Protein AF-A0A3N5SGH3-F1 (afdb_monomer)

Radius of gyration: 13.08 Å; Cα contacts (8 Å, |Δi|>4): 146; chains: 1; bounding box: 31×31×34 Å

pLDDT: mean 94.04, std 8.04, range [50.88, 98.44]

Mean predicted aligned error: 3.44 Å

Structure (mmCIF, N/CA/C/O backbone):
data_AF-A0A3N5SGH3-F1
#
_entry.id   AF-A0A3N5SGH3-F1
#
loop_
_atom_site.group_PDB
_atom_site.id
_atom_site.type_symbol
_atom_site.label_atom_id
_atom_site.label_alt_id
_atom_site.label_comp_id
_atom_site.label_asym_id
_atom_site.label_entity_id
_atom_site.label_seq_id
_atom_site.pdbx_PDB_ins_code
_atom_site.Cartn_x
_atom_site.Cartn_y
_atom_site.Cartn_z
_atom_site.occupancy
_atom_site.B_iso_or_equiv
_atom_site.auth_seq_id
_atom_site.auth_comp_id
_atom_site.auth_asym_id
_atom_site.auth_atom_id
_atom_site.pdbx_PDB_model_num
ATOM 1 N N . GLU A 1 1 ? -19.623 0.587 7.807 1.00 73.88 1 GLU A N 1
ATOM 2 C CA . GLU A 1 1 ? -18.601 1.617 7.519 1.00 73.88 1 GLU A CA 1
ATOM 3 C C . GLU A 1 1 ? -17.240 1.001 7.829 1.00 73.88 1 GLU A C 1
ATOM 5 O O . GLU A 1 1 ? -17.198 0.117 8.677 1.00 73.88 1 GLU A O 1
ATOM 10 N N . ALA A 1 2 ? -16.172 1.350 7.111 1.00 87.19 2 ALA A N 1
ATOM 11 C CA . ALA A 1 2 ? -14.840 0.813 7.406 1.00 87.19 2 ALA A CA 1
ATOM 12 C C . ALA A 1 2 ? -14.226 1.546 8.612 1.00 87.19 2 ALA A C 1
ATOM 14 O O . ALA A 1 2 ? -14.262 2.780 8.678 1.00 87.19 2 ALA A O 1
ATOM 15 N N . GLU A 1 3 ? -13.691 0.776 9.556 1.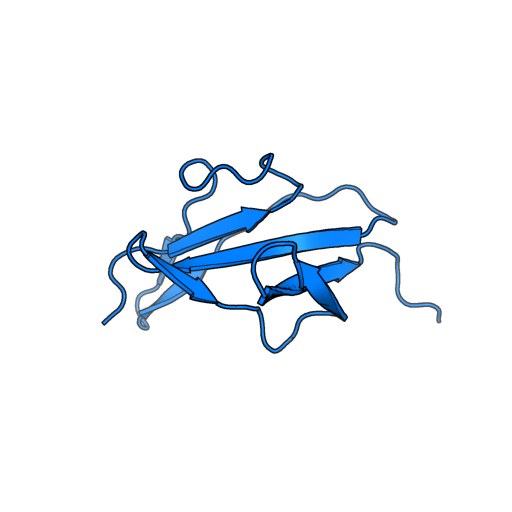00 92.50 3 GLU A N 1
ATOM 16 C CA . GLU A 1 3 ? -13.131 1.242 10.830 1.00 92.50 3 GLU A CA 1
ATOM 17 C C . GLU A 1 3 ? -11.605 1.328 10.763 1.00 92.50 3 GLU A C 1
ATOM 19 O O . GLU A 1 3 ? -11.020 2.283 11.273 1.00 92.50 3 GLU A O 1
ATOM 24 N N . SER A 1 4 ? -10.968 0.377 10.076 1.00 96.31 4 SER A N 1
ATOM 25 C CA . SER A 1 4 ? -9.524 0.347 9.847 1.00 96.31 4 SER A CA 1
ATOM 26 C C . SER A 1 4 ? -9.190 -0.104 8.429 1.00 96.31 4 SER A C 1
ATOM 28 O O . SER A 1 4 ? -9.939 -0.853 7.796 1.00 96.31 4 SER A O 1
ATOM 30 N N . ALA A 1 5 ? -8.047 0.363 7.933 1.00 97.94 5 ALA A N 1
ATOM 31 C CA . ALA A 1 5 ? -7.482 -0.068 6.667 1.00 97.94 5 ALA A CA 1
ATOM 32 C C . ALA A 1 5 ? -5.957 -0.121 6.770 1.00 97.94 5 ALA A C 1
ATOM 34 O O . ALA A 1 5 ? -5.342 0.745 7.396 1.00 97.94 5 ALA A O 1
ATOM 35 N N . PHE A 1 6 ? -5.367 -1.120 6.127 1.00 98.44 6 PHE A N 1
ATOM 36 C CA . PHE A 1 6 ? -3.928 -1.274 5.949 1.00 98.44 6 PHE A CA 1
ATOM 37 C C . PHE A 1 6 ? -3.636 -1.430 4.462 1.00 98.44 6 PHE A C 1
ATOM 39 O O . PHE A 1 6 ? -4.444 -2.008 3.730 1.00 98.44 6 PHE A O 1
ATOM 46 N N . VAL A 1 7 ? -2.482 -0.943 4.019 1.00 98.38 7 VAL A N 1
ATOM 47 C CA . VAL A 1 7 ? -1.941 -1.290 2.703 1.00 98.38 7 VAL A CA 1
ATOM 48 C C . VAL A 1 7 ? -0.844 -2.326 2.909 1.00 98.38 7 VAL A C 1
ATOM 50 O O . VAL A 1 7 ? 0.058 -2.127 3.712 1.00 98.38 7 VAL A O 1
ATOM 53 N N . VAL A 1 8 ? -0.951 -3.465 2.237 1.00 98.38 8 VAL A N 1
ATOM 54 C CA . VAL A 1 8 ? -0.102 -4.634 2.480 1.00 98.38 8 VAL A CA 1
ATOM 55 C C . VAL A 1 8 ? 0.513 -5.054 1.159 1.00 98.38 8 VAL A C 1
ATOM 57 O O . VAL A 1 8 ? -0.211 -5.196 0.174 1.00 98.38 8 VAL A O 1
ATOM 60 N N . GLY A 1 9 ? 1.829 -5.235 1.112 1.00 98.06 9 GLY A N 1
ATOM 61 C CA . GLY A 1 9 ? 2.503 -5.541 -0.143 1.00 98.06 9 GLY A CA 1
ATOM 62 C C . GLY A 1 9 ? 3.993 -5.801 -0.007 1.00 98.06 9 GLY A C 1
ATOM 63 O O . GLY A 1 9 ? 4.546 -5.926 1.085 1.00 98.06 9 GLY A O 1
ATOM 64 N N . ASP A 1 10 ? 4.673 -5.855 -1.145 1.00 98.19 10 ASP A N 1
ATOM 65 C CA . ASP A 1 10 ? 6.096 -6.206 -1.202 1.00 98.19 10 ASP A CA 1
ATOM 66 C C . ASP A 1 10 ? 6.984 -5.266 -0.362 1.00 98.19 10 ASP A C 1
ATOM 68 O O . ASP A 1 10 ? 7.986 -5.697 0.204 1.00 98.19 10 ASP A O 1
ATOM 72 N N . PHE A 1 11 ? 6.610 -3.989 -0.240 1.00 97.88 11 PHE A N 1
ATOM 73 C CA . PHE A 1 11 ? 7.352 -2.972 0.519 1.00 97.88 11 PHE A CA 1
ATOM 74 C C . PHE A 1 11 ? 7.335 -3.192 2.040 1.00 97.88 11 PHE A C 1
ATOM 76 O O . PHE A 1 11 ? 8.187 -2.647 2.738 1.00 97.88 11 PHE A O 1
ATOM 83 N N . ASN A 1 12 ? 6.398 -3.988 2.562 1.00 97.75 12 ASN A N 1
ATOM 84 C CA . ASN A 1 12 ? 6.310 -4.320 3.983 1.00 97.75 12 ASN A CA 1
ATOM 85 C C . ASN A 1 12 ? 6.332 -5.835 4.243 1.00 97.75 12 ASN A C 1
ATOM 87 O O . ASN A 1 12 ? 5.912 -6.289 5.305 1.00 97.75 12 ASN A O 1
ATOM 91 N N . ASN A 1 13 ? 6.837 -6.619 3.284 1.00 97.88 13 ASN A N 1
ATOM 92 C CA . ASN A 1 13 ? 6.877 -8.084 3.337 1.00 97.88 13 ASN A CA 1
ATOM 93 C C . ASN A 1 13 ? 5.504 -8.734 3.571 1.00 97.88 13 ASN A C 1
ATOM 95 O O . ASN A 1 13 ? 5.424 -9.788 4.200 1.00 97.88 13 ASN A O 1
ATOM 99 N N . TRP A 1 14 ? 4.437 -8.117 3.060 1.00 97.38 14 TRP A N 1
ATOM 100 C CA . TRP A 1 14 ? 3.062 -8.579 3.238 1.00 97.38 14 TRP A CA 1
ATOM 101 C C . TRP A 1 14 ? 2.598 -8.656 4.701 1.00 97.38 14 TRP A C 1
ATOM 103 O O . TRP A 1 14 ? 1.711 -9.437 5.038 1.00 97.38 14 TRP A O 1
ATOM 113 N N . ASP A 1 15 ? 3.170 -7.830 5.577 1.00 97.81 15 ASP A N 1
ATOM 114 C CA . ASP A 1 15 ? 2.724 -7.725 6.961 1.00 97.81 15 ASP A CA 1
ATOM 115 C C . ASP A 1 15 ? 1.426 -6.901 7.053 1.00 97.81 15 ASP A C 1
ATOM 117 O O . ASP A 1 15 ? 1.361 -5.732 6.661 1.00 97.81 15 ASP A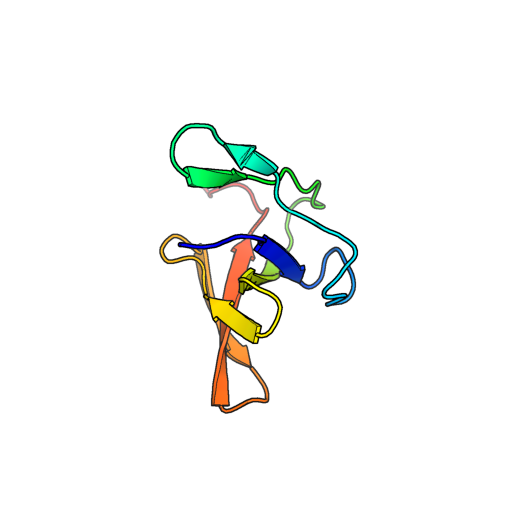 O 1
ATOM 121 N N . GLU A 1 16 ? 0.381 -7.518 7.601 1.00 97.75 16 GLU A N 1
ATOM 122 C CA . GLU A 1 16 ? -0.973 -6.966 7.716 1.00 97.75 16 GLU A CA 1
ATOM 123 C C . GLU A 1 16 ? -1.108 -5.826 8.743 1.00 97.75 16 GLU A C 1
ATOM 125 O O . GLU A 1 16 ? -2.177 -5.232 8.868 1.00 97.75 16 GLU A O 1
ATOM 130 N N . THR A 1 17 ? -0.043 -5.515 9.487 1.00 96.44 17 THR A N 1
ATOM 131 C CA . THR A 1 17 ? -0.088 -4.632 10.664 1.00 96.44 17 THR A CA 1
ATOM 132 C C . THR A 1 17 ? 0.850 -3.428 10.593 1.00 96.44 17 THR A C 1
ATOM 134 O O . THR A 1 17 ? 0.684 -2.472 11.352 1.00 96.44 17 THR A O 1
ATOM 137 N N . THR A 1 18 ? 1.828 -3.429 9.684 1.00 96.88 18 THR A N 1
ATOM 138 C CA . THR A 1 18 ? 2.941 -2.457 9.706 1.00 96.88 18 THR A CA 1
ATOM 139 C C . THR A 1 18 ? 2.716 -1.200 8.873 1.00 96.88 18 THR A C 1
ATOM 141 O O . THR A 1 18 ? 3.495 -0.253 8.976 1.00 96.88 18 THR A O 1
ATOM 144 N N . THR A 1 19 ? 1.659 -1.143 8.058 1.00 97.81 19 THR A N 1
ATOM 145 C CA . THR A 1 19 ? 1.367 0.029 7.212 1.00 97.81 19 THR A CA 1
ATOM 146 C C . THR A 1 19 ? -0.112 0.436 7.308 1.00 97.81 19 THR A C 1
ATOM 148 O O . THR A 1 19 ? -0.885 0.249 6.360 1.00 97.81 19 THR A O 1
ATOM 151 N N . PRO A 1 20 ? -0.545 0.958 8.475 1.00 98.00 20 PRO A N 1
ATOM 152 C CA . PRO A 1 20 ? -1.904 1.456 8.668 1.00 98.00 20 PRO A CA 1
ATOM 153 C C . PRO A 1 20 ? -2.180 2.683 7.793 1.00 98.00 20 PRO A C 1
ATOM 155 O O . PRO A 1 20 ? -1.290 3.487 7.518 1.00 98.00 20 PRO A O 1
ATOM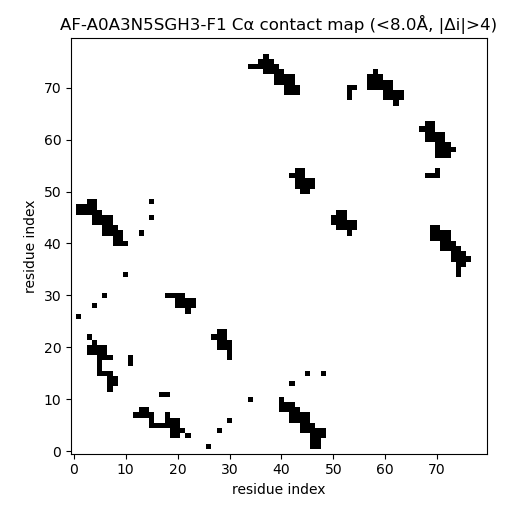 158 N N . MET A 1 21 ? -3.435 2.844 7.380 1.00 98.19 21 MET A N 1
ATOM 159 C CA . MET A 1 21 ? -3.904 4.008 6.633 1.00 98.19 21 MET A CA 1
ATOM 160 C C . MET A 1 21 ? -4.674 4.965 7.548 1.00 98.19 21 MET A C 1
ATOM 162 O O . MET A 1 21 ? -5.538 4.554 8.325 1.00 98.19 21 MET A O 1
ATOM 166 N N . ASP A 1 22 ? -4.428 6.261 7.390 1.00 97.56 22 ASP A N 1
ATOM 167 C CA . ASP A 1 22 ? -5.135 7.314 8.105 1.00 97.56 22 ASP A CA 1
ATOM 168 C C . ASP A 1 22 ? -6.556 7.482 7.567 1.00 97.56 22 ASP A C 1
ATOM 170 O O . ASP A 1 22 ? -6.777 7.703 6.370 1.00 97.56 22 ASP A O 1
ATOM 174 N N . ARG A 1 23 ? -7.536 7.441 8.473 1.00 95.88 23 ARG A N 1
ATOM 175 C CA . ARG A 1 23 ? -8.935 7.725 8.152 1.00 95.88 23 ARG A CA 1
ATOM 176 C C . ARG A 1 23 ? -9.172 9.233 8.078 1.00 95.88 23 ARG A C 1
ATOM 178 O O . ARG A 1 23 ? -9.051 9.958 9.064 1.00 95.88 23 ARG A O 1
ATOM 185 N N . LEU A 1 24 ? -9.562 9.712 6.905 1.00 95.50 24 LEU A N 1
ATOM 186 C CA . LEU A 1 24 ? -9.879 11.110 6.637 1.00 95.50 24 LEU A CA 1
ATOM 187 C C . LEU A 1 24 ? -11.308 11.461 7.086 1.00 95.50 24 LEU A C 1
ATOM 189 O O . LEU A 1 24 ? -12.182 10.604 7.211 1.00 95.50 24 LEU A O 1
ATOM 193 N N . LYS A 1 25 ? -11.585 12.762 7.257 1.00 93.38 25 LYS A N 1
ATOM 194 C CA . LYS A 1 25 ? -12.900 13.280 7.703 1.00 93.38 25 LYS A CA 1
ATOM 195 C C . LYS A 1 25 ? -14.075 12.884 6.800 1.00 93.38 25 LYS A C 1
ATOM 197 O O . LYS A 1 25 ? -15.209 12.860 7.258 1.00 93.38 25 LYS A O 1
ATOM 202 N N . ASN A 1 26 ? -13.810 12.607 5.525 1.00 91.81 26 ASN A N 1
ATOM 203 C CA . ASN A 1 26 ? -14.806 12.181 4.538 1.00 91.81 26 ASN A CA 1
ATOM 204 C C . ASN A 1 26 ? -14.989 10.651 4.480 1.00 91.81 26 ASN A C 1
ATOM 206 O O . ASN A 1 26 ? -15.634 10.160 3.559 1.00 91.81 26 ASN A O 1
ATOM 210 N N . GLY A 1 27 ? -14.387 9.903 5.411 1.00 90.00 27 GLY A N 1
ATOM 211 C CA . GLY A 1 27 ? -14.472 8.445 5.480 1.00 90.00 27 GLY A CA 1
ATOM 212 C C . GLY A 1 27 ? -13.521 7.693 4.543 1.00 90.00 27 GLY A C 1
ATOM 213 O O . GLY A 1 27 ? -13.519 6.466 4.564 1.00 90.00 27 GLY A O 1
ATOM 214 N N . LYS A 1 28 ? -12.703 8.392 3.741 1.00 93.06 28 LYS A N 1
ATOM 215 C CA . LYS A 1 28 ? -11.650 7.767 2.923 1.00 93.06 28 LYS A CA 1
ATOM 216 C C . LYS A 1 28 ? -10.427 7.417 3.769 1.00 93.06 28 LYS A C 1
ATOM 218 O O . LYS A 1 28 ? -10.212 8.017 4.818 1.00 93.06 28 LYS A O 1
ATOM 223 N N . PHE A 1 29 ? -9.600 6.508 3.268 1.00 96.31 29 PHE A N 1
ATOM 224 C CA . PHE A 1 29 ? -8.324 6.139 3.877 1.00 96.31 29 PHE A CA 1
ATOM 225 C C . PHE A 1 29 ? -7.160 6.621 3.012 1.00 96.31 29 PHE A C 1
ATOM 227 O O . PHE A 1 29 ? -7.283 6.680 1.7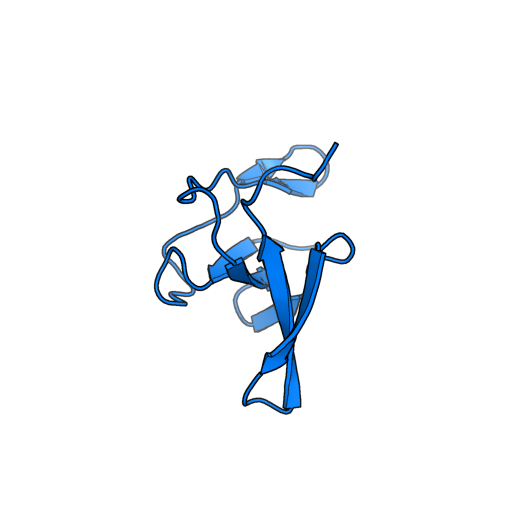87 1.00 96.31 29 PHE A O 1
ATOM 234 N N . LYS A 1 30 ? -6.041 6.981 3.641 1.00 96.44 30 LYS A N 1
ATOM 235 C CA . LYS A 1 30 ? -4.817 7.399 2.952 1.00 96.44 30 LYS A CA 1
ATOM 236 C C . LYS A 1 30 ? -3.581 6.852 3.661 1.00 96.44 30 LYS A C 1
ATOM 238 O O . LYS A 1 30 ? -3.490 6.93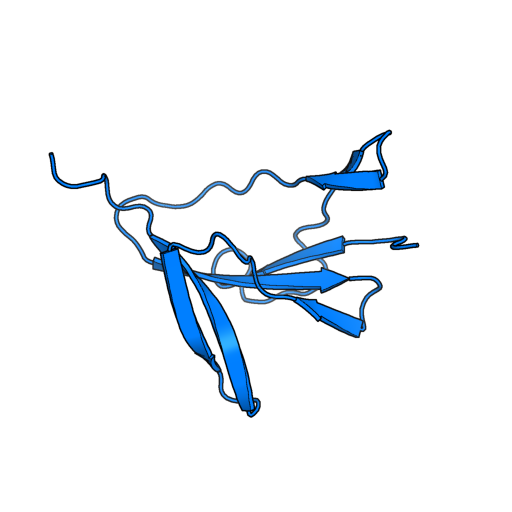1 4.876 1.00 96.44 30 LYS A O 1
ATOM 243 N N . ALA A 1 31 ? -2.610 6.382 2.891 1.00 96.81 31 ALA A N 1
ATOM 244 C CA . ALA A 1 31 ? -1.241 6.163 3.345 1.00 96.81 31 ALA A CA 1
ATOM 245 C C . ALA A 1 31 ? -0.274 6.764 2.320 1.00 96.81 31 ALA A C 1
ATOM 247 O O . ALA A 1 31 ? -0.634 6.951 1.156 1.00 96.81 31 ALA A O 1
ATOM 248 N N . THR A 1 32 ? 0.941 7.069 2.763 1.00 96.75 32 THR A N 1
ATOM 249 C CA . THR A 1 32 ? 2.066 7.400 1.886 1.00 96.75 32 THR A CA 1
ATOM 250 C C . THR A 1 32 ? 3.130 6.340 2.117 1.00 96.75 32 THR A C 1
ATOM 252 O O . THR A 1 32 ? 3.550 6.145 3.255 1.00 96.75 32 THR A O 1
ATOM 255 N N . VAL A 1 33 ? 3.543 5.657 1.052 1.00 96.62 33 VAL A N 1
ATOM 256 C CA . VAL A 1 33 ? 4.580 4.622 1.087 1.00 96.62 33 VAL A CA 1
ATOM 257 C C . VAL A 1 33 ? 5.708 5.062 0.165 1.00 96.62 33 VAL A C 1
ATOM 259 O O . VAL A 1 33 ? 5.458 5.424 -0.984 1.00 96.62 33 VAL A O 1
ATOM 262 N N . GLU A 1 34 ? 6.936 5.061 0.673 1.00 96.12 34 GLU A N 1
ATOM 263 C CA . GLU A 1 34 ? 8.131 5.318 -0.131 1.00 96.12 34 GLU A CA 1
ATOM 264 C C . GLU A 1 34 ? 8.550 4.025 -0.837 1.00 96.12 34 GLU A C 1
ATOM 266 O O . GLU A 1 34 ? 8.668 2.975 -0.205 1.00 96.12 34 GLU A O 1
ATOM 271 N N . LEU A 1 35 ? 8.744 4.098 -2.155 1.00 96.88 35 LEU A N 1
ATOM 272 C CA . LEU A 1 35 ? 9.101 2.962 -3.002 1.00 96.88 35 LEU A CA 1
ATOM 273 C C . LEU A 1 35 ? 10.358 3.288 -3.805 1.00 96.88 35 LEU A C 1
ATOM 275 O O . LEU A 1 35 ? 10.557 4.429 -4.226 1.00 96.88 35 LEU A O 1
ATOM 279 N N . GLU A 1 36 ? 11.177 2.271 -4.064 1.00 96.44 36 GLU A N 1
ATOM 280 C CA . GLU A 1 36 ? 12.323 2.419 -4.957 1.00 96.44 36 GLU A CA 1
ATOM 281 C C . GLU A 1 36 ? 11.840 2.592 -6.406 1.00 96.44 36 GLU A C 1
ATOM 283 O O . GLU A 1 36 ? 10.849 1.965 -6.804 1.00 96.44 36 GLU A O 1
ATOM 288 N N . PRO A 1 37 ? 12.523 3.415 -7.218 1.00 95.62 37 PRO A N 1
ATOM 289 C CA . PRO A 1 37 ? 12.148 3.648 -8.608 1.00 95.62 37 PRO A CA 1
ATOM 290 C C . PRO A 1 37 ? 12.447 2.439 -9.506 1.00 95.62 37 PRO A C 1
ATOM 292 O O . PRO A 1 37 ? 13.281 1.590 -9.188 1.00 95.62 37 PRO A O 1
ATOM 295 N N . ASN A 1 38 ? 11.828 2.421 -10.691 1.00 94.88 38 ASN A N 1
ATOM 296 C CA . ASN A 1 38 ? 12.039 1.417 -11.744 1.00 94.88 38 ASN A CA 1
ATOM 297 C C . ASN A 1 38 ? 11.761 -0.029 -11.306 1.00 94.88 38 ASN A C 1
ATOM 299 O O . ASN A 1 38 ? 12.480 -0.958 -11.689 1.00 94.88 38 ASN A O 1
ATOM 303 N N . ARG A 1 39 ? 10.723 -0.227 -10.494 1.00 95.81 39 ARG A N 1
ATOM 304 C CA . ARG A 1 39 ? 10.355 -1.533 -9.958 1.00 95.81 39 ARG A CA 1
ATOM 305 C C . ARG A 1 39 ? 8.841 -1.689 -9.859 1.00 95.81 39 ARG A C 1
ATOM 307 O O . ARG A 1 39 ? 8.110 -0.733 -9.633 1.00 95.81 39 ARG A O 1
ATOM 314 N N . ASP A 1 40 ? 8.391 -2.929 -9.993 1.00 97.31 40 ASP A N 1
ATOM 315 C CA . ASP A 1 40 ? 7.022 -3.308 -9.674 1.00 97.31 40 ASP A CA 1
ATOM 316 C C . ASP A 1 40 ? 6.886 -3.725 -8.211 1.00 97.31 40 ASP A C 1
ATOM 318 O O . ASP A 1 40 ? 7.715 -4.479 -7.687 1.00 97.31 40 ASP A O 1
ATOM 322 N N . TYR A 1 41 ? 5.796 -3.286 -7.592 1.00 98.06 41 TYR A N 1
ATOM 323 C CA . TYR A 1 41 ? 5.383 -3.701 -6.259 1.00 98.06 41 TYR A CA 1
ATOM 324 C C . TYR A 1 41 ? 3.964 -4.240 -6.311 1.00 98.06 41 TYR A C 1
ATOM 326 O O . TYR A 1 41 ? 3.049 -3.562 -6.780 1.00 98.06 41 TYR A O 1
ATOM 334 N N . GLN A 1 42 ? 3.777 -5.453 -5.804 1.00 98.31 42 GLN A N 1
ATOM 335 C CA . GLN A 1 42 ? 2.457 -6.019 -5.587 1.00 98.31 42 GLN A CA 1
ATOM 336 C C . GLN 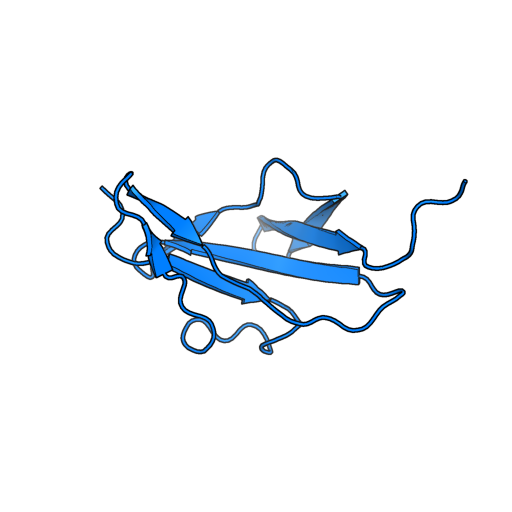A 1 42 ? 1.905 -5.569 -4.237 1.00 98.31 42 GLN A C 1
ATOM 338 O O . GLN A 1 42 ? 2.638 -5.520 -3.247 1.00 98.31 42 GLN A O 1
ATOM 343 N N . PHE A 1 43 ? 0.611 -5.259 -4.188 1.00 98.25 43 PHE A N 1
ATOM 344 C CA . PHE A 1 43 ? -0.061 -4.855 -2.958 1.00 98.25 43 PHE A CA 1
ATOM 345 C C . PHE A 1 43 ? -1.574 -5.104 -2.999 1.00 98.25 43 PHE A C 1
ATOM 347 O O . PHE A 1 43 ? -2.168 -5.350 -4.054 1.00 98.25 43 PHE A O 1
ATOM 354 N N . ARG A 1 44 ? -2.205 -5.031 -1.824 1.00 98.00 44 ARG A N 1
ATOM 355 C CA . ARG A 1 44 ? -3.659 -5.025 -1.616 1.00 98.00 44 ARG A CA 1
ATOM 356 C C . ARG A 1 44 ? -4.017 -4.169 -0.397 1.00 98.00 44 ARG A C 1
ATOM 358 O O . ARG A 1 44 ? -3.162 -3.877 0.439 1.00 98.00 44 ARG A O 1
ATOM 365 N N . TYR A 1 45 ? -5.290 -3.809 -0.268 1.00 97.88 45 TYR A N 1
ATOM 366 C CA . TYR A 1 45 ? -5.829 -3.179 0.937 1.00 97.88 45 TYR A CA 1
ATOM 367 C C . TYR A 1 45 ? -6.512 -4.211 1.828 1.00 97.88 45 TYR A C 1
ATOM 369 O O . TYR A 1 45 ? -7.344 -4.982 1.346 1.00 97.88 45 TYR A O 1
ATOM 377 N N . LEU A 1 46 ? -6.207 -4.184 3.123 1.00 97.88 46 LEU A N 1
ATOM 378 C CA . LEU A 1 46 ? -6.870 -4.993 4.139 1.00 97.88 46 LEU A CA 1
ATOM 379 C C . LEU A 1 46 ? -7.782 -4.108 4.988 1.00 97.88 46 LEU A C 1
ATOM 381 O O . LEU A 1 46 ? -7.320 -3.294 5.786 1.00 97.88 46 LEU A O 1
ATOM 385 N N . ILE A 1 47 ? -9.088 -4.273 4.812 1.00 97.44 47 ILE A N 1
ATOM 386 C CA . ILE A 1 47 ? -10.130 -3.507 5.493 1.00 97.44 47 ILE A CA 1
ATOM 387 C C . ILE A 1 47 ? -10.659 -4.312 6.677 1.00 97.44 47 ILE A C 1
ATOM 389 O O . ILE A 1 47 ? -10.965 -5.501 6.547 1.00 97.44 47 ILE A O 1
ATOM 393 N N . ASN A 1 48 ? -10.766 -3.664 7.840 1.00 96.06 48 ASN A N 1
ATOM 394 C CA . ASN A 1 48 ? -11.267 -4.254 9.086 1.00 96.06 48 ASN A CA 1
ATOM 395 C C . ASN A 1 48 ? -10.607 -5.606 9.450 1.00 96.06 48 ASN A C 1
ATOM 397 O O . ASN A 1 48 ? -11.228 -6.452 10.092 1.00 96.06 48 ASN A O 1
ATOM 401 N N . GLY A 1 49 ? -9.365 -5.829 9.004 1.00 95.81 49 GLY A N 1
ATOM 402 C CA . GLY A 1 49 ? -8.588 -7.043 9.270 1.00 95.81 49 GLY A CA 1
ATOM 403 C C . GLY A 1 49 ? -9.072 -8.320 8.572 1.00 95.81 49 GLY A C 1
ATOM 404 O O . GLY A 1 49 ? -8.589 -9.394 8.908 1.00 95.81 49 GLY A O 1
ATOM 405 N N . ASN A 1 50 ? -10.034 -8.257 7.643 1.00 95.38 50 ASN A N 1
ATOM 406 C CA . ASN A 1 50 ? -10.554 -9.470 6.990 1.00 95.38 50 ASN A CA 1
ATOM 407 C C . ASN A 1 50 ? -11.012 -9.309 5.536 1.00 95.38 50 ASN A C 1
ATOM 409 O O . ASN A 1 50 ? -11.262 -10.309 4.863 1.00 95.38 50 ASN A O 1
ATOM 413 N N . GLN A 1 51 ? -11.137 -8.082 5.039 1.00 95.81 51 GLN A N 1
ATOM 414 C CA . GLN A 1 51 ? -11.611 -7.811 3.688 1.00 95.81 51 GLN A CA 1
ATOM 415 C C . GLN A 1 51 ? -10.464 -7.335 2.817 1.00 95.81 51 GLN A C 1
ATOM 417 O O . GLN A 1 51 ? -9.912 -6.259 3.032 1.00 95.81 51 GLN A O 1
ATOM 422 N N . TRP A 1 52 ? -10.125 -8.137 1.815 1.00 95.88 52 TRP A N 1
ATOM 423 C CA . TRP A 1 52 ? -9.061 -7.818 0.881 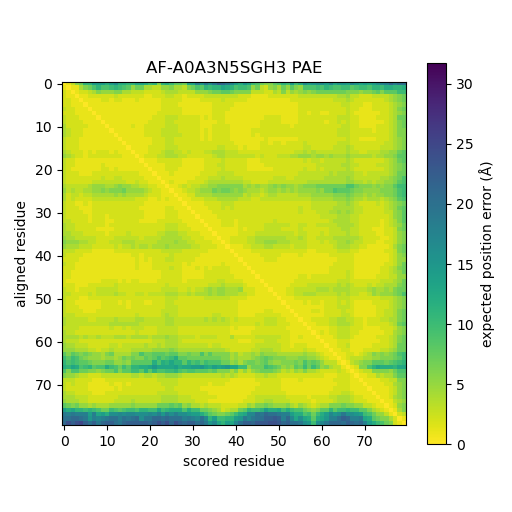1.00 95.88 52 TRP A CA 1
ATOM 424 C C . TRP A 1 52 ? -9.603 -7.157 -0.381 1.00 95.88 52 TRP A C 1
ATOM 426 O O . TRP A 1 52 ? -10.431 -7.735 -1.087 1.00 95.88 52 TRP A O 1
ATOM 436 N N . HIS A 1 53 ? -9.077 -5.982 -0.703 1.00 96.62 53 HIS A N 1
ATOM 437 C CA . HIS A 1 53 ? -9.454 -5.210 -1.880 1.00 96.62 53 HIS A CA 1
ATOM 438 C C . HIS A 1 53 ? -8.239 -4.910 -2.749 1.00 96.62 53 HIS A C 1
ATOM 440 O O . HIS A 1 53 ? -7.133 -4.714 -2.247 1.00 96.62 53 HIS A O 1
ATOM 446 N N . ASN A 1 54 ? -8.468 -4.869 -4.057 1.00 97.56 54 ASN A N 1
ATOM 447 C CA . ASN A 1 54 ? -7.495 -4.352 -5.004 1.00 97.56 54 ASN A CA 1
ATOM 448 C C . ASN A 1 54 ? -7.754 -2.869 -5.261 1.00 97.56 54 ASN A C 1
ATOM 450 O O . ASN A 1 54 ? -8.868 -2.381 -5.054 1.00 97.56 54 ASN A O 1
ATOM 454 N N . ASP A 1 55 ? -6.716 -2.177 -5.707 1.00 96.50 55 ASP A N 1
ATOM 455 C CA . ASP A 1 55 ? -6.829 -0.825 -6.218 1.00 96.50 55 ASP A CA 1
ATOM 456 C C . ASP A 1 55 ? -7.362 -0.885 -7.652 1.00 96.50 55 ASP A C 1
ATOM 458 O O . ASP A 1 55 ? -6.734 -1.476 -8.525 1.00 96.50 55 ASP A O 1
ATOM 462 N N . TRP A 1 56 ? -8.544 -0.308 -7.872 1.00 95.19 56 TRP A N 1
ATOM 463 C CA . TRP A 1 56 ? -9.184 -0.177 -9.184 1.00 95.19 56 TRP A CA 1
ATOM 464 C C . TRP A 1 56 ? -8.354 0.622 -10.205 1.00 95.19 56 TRP A C 1
ATOM 466 O O . TRP A 1 56 ? -8.522 0.400 -11.405 1.00 95.19 56 TRP A O 1
ATOM 476 N N . ASP A 1 57 ? -7.446 1.479 -9.730 1.00 95.31 57 ASP A N 1
ATOM 477 C CA . ASP A 1 57 ? -6.570 2.342 -10.524 1.00 95.31 57 ASP A CA 1
ATOM 478 C C . ASP A 1 57 ? -5.126 1.792 -10.582 1.00 95.31 57 ASP A C 1
ATOM 480 O O . ASP A 1 57 ? -4.203 2.511 -10.956 1.00 95.31 57 ASP A O 1
ATOM 484 N N . ALA A 1 58 ? -4.905 0.524 -10.204 1.00 96.75 58 ALA A N 1
ATOM 485 C CA . ALA A 1 58 ? -3.594 -0.117 -10.298 1.00 96.75 58 ALA A CA 1
ATOM 486 C C . ALA A 1 58 ? -3.084 -0.185 -11.747 1.00 96.75 58 ALA A C 1
ATOM 488 O O . ALA A 1 58 ? -3.857 -0.444 -12.672 1.00 96.75 58 ALA A O 1
ATOM 489 N N . ASP A 1 59 ? -1.764 -0.090 -11.931 1.00 96.38 59 ASP A N 1
ATOM 490 C CA . ASP A 1 59 ? -1.135 -0.169 -13.258 1.00 96.38 59 ASP A CA 1
ATOM 491 C C . ASP A 1 59 ? -1.414 -1.510 -13.945 1.00 96.38 59 ASP A C 1
ATOM 493 O O . ASP A 1 59 ? -1.514 -1.592 -15.171 1.00 96.38 59 ASP A O 1
ATOM 497 N N . ARG A 1 60 ? -1.536 -2.585 -13.154 1.00 96.62 60 ARG A N 1
ATOM 498 C CA . ARG A 1 60 ? -2.037 -3.893 -13.600 1.00 96.62 60 ARG A CA 1
ATOM 499 C C . ARG A 1 60 ? -2.430 -4.790 -12.427 1.00 96.62 60 ARG A C 1
ATOM 501 O O . ARG A 1 60 ? -2.192 -4.472 -11.263 1.00 96.62 60 ARG A O 1
ATOM 508 N N . TYR A 1 61 ? -2.943 -5.969 -12.767 1.00 97.38 61 TYR A N 1
ATOM 509 C CA . TYR A 1 61 ? -3.264 -7.044 -11.832 1.00 97.38 61 TYR A CA 1
ATOM 510 C C . TYR A 1 61 ? -2.449 -8.297 -12.147 1.00 97.38 61 TYR A C 1
ATOM 512 O O . TYR A 1 61 ? -2.195 -8.603 -13.315 1.00 97.38 61 TYR A O 1
ATOM 520 N N . VAL A 1 62 ? -2.039 -9.025 -11.109 1.00 96.94 62 VAL A N 1
ATOM 521 C CA . VAL A 1 62 ? -1.312 -10.295 -11.246 1.00 96.94 62 VAL A CA 1
ATOM 522 C C . VAL A 1 62 ? -1.927 -11.368 -10.362 1.00 96.94 62 VAL A C 1
ATOM 524 O O . VAL A 1 62 ? -2.224 -11.111 -9.198 1.00 96.94 62 VAL A O 1
ATOM 527 N N . ALA A 1 63 ? -2.080 -12.576 -10.905 1.00 96.12 63 ALA A N 1
ATOM 528 C CA . ALA A 1 63 ? -2.648 -13.700 -10.172 1.00 96.12 63 ALA A CA 1
ATOM 529 C C . ALA A 1 63 ? -1.829 -14.012 -8.915 1.00 96.12 63 ALA A C 1
ATOM 531 O O . ALA A 1 63 ? -0.602 -14.135 -8.962 1.00 96.12 63 ALA A O 1
ATOM 532 N N . ASN A 1 64 ? -2.526 -14.169 -7.796 1.00 89.50 64 ASN A N 1
ATOM 533 C CA . ASN A 1 64 ? -1.956 -14.571 -6.523 1.00 89.50 64 ASN A CA 1
ATOM 534 C C . ASN A 1 64 ? -2.210 -16.068 -6.248 1.00 89.50 64 ASN A C 1
ATOM 536 O O . ASN A 1 64 ? -3.081 -16.687 -6.869 1.00 89.50 64 ASN A O 1
ATOM 540 N N . PRO A 1 65 ? -1.481 -16.682 -5.297 1.00 88.75 65 PRO A N 1
ATOM 541 C CA . PRO A 1 65 ? -1.636 -18.105 -4.982 1.00 88.75 65 PRO A CA 1
ATOM 542 C C . PRO A 1 65 ? -3.006 -18.507 -4.402 1.00 88.75 65 PRO A C 1
ATOM 544 O O . PRO A 1 65 ? -3.270 -19.697 -4.242 1.00 88.75 65 PRO A O 1
ATOM 547 N N . PHE A 1 66 ? -3.876 -17.548 -4.071 1.00 83.56 66 PHE A N 1
ATOM 548 C CA . PHE A 1 66 ? -5.113 -17.753 -3.310 1.00 83.56 66 PHE A CA 1
ATOM 549 C C . PHE A 1 66 ? -6.385 -17.583 -4.153 1.00 83.56 66 PHE A C 1
ATOM 551 O O . PHE A 1 66 ? -7.429 -17.202 -3.631 1.00 83.56 66 PHE A O 1
ATOM 558 N N . SER A 1 67 ? -6.331 -17.918 -5.447 1.00 78.44 67 SER A N 1
ATOM 559 C CA . SER A 1 67 ? -7.475 -17.804 -6.373 1.00 78.44 67 SER A CA 1
ATOM 560 C C . SER A 1 67 ? -8.035 -16.375 -6.481 1.00 78.44 67 SER A C 1
ATOM 562 O O . SER A 1 67 ? -9.248 -16.169 -6.489 1.00 78.44 67 SER A O 1
ATOM 564 N N . GLY A 1 68 ? -7.146 -15.386 -6.571 1.00 90.12 68 GLY A N 1
ATOM 565 C CA . GLY A 1 68 ? -7.473 -13.993 -6.871 1.00 90.12 68 GLY A CA 1
ATOM 566 C C . GLY A 1 68 ? -6.274 -13.269 -7.474 1.00 90.12 68 GLY A C 1
ATOM 567 O O . GLY A 1 68 ? -5.289 -13.909 -7.829 1.00 90.12 68 GLY A O 1
ATOM 568 N N . ASP A 1 69 ? -6.337 -11.941 -7.533 1.00 96.75 69 ASP A N 1
ATOM 569 C CA . ASP A 1 69 ? -5.248 -11.108 -8.048 1.00 96.75 69 ASP A CA 1
ATOM 570 C C . ASP A 1 69 ? -4.725 -10.137 -6.983 1.00 96.75 69 ASP A C 1
ATOM 572 O O . ASP A 1 69 ? -5.462 -9.732 -6.079 1.00 96.75 69 ASP A O 1
ATOM 576 N N . ASN A 1 70 ? -3.468 -9.731 -7.127 1.00 97.81 70 ASN A N 1
ATOM 577 C CA . ASN A 1 70 ? -2.860 -8.595 -6.444 1.00 97.81 70 ASN A CA 1
ATOM 578 C C . ASN A 1 70 ? -2.853 -7.373 -7.367 1.00 97.81 70 ASN A C 1
ATOM 580 O O . ASN A 1 70 ? -2.726 -7.512 -8.586 1.00 97.81 70 ASN A O 1
ATOM 584 N N . SER A 1 71 ? -2.938 -6.183 -6.775 1.00 98.38 71 SER A N 1
ATOM 585 C CA . SER A 1 71 ? -2.703 -4.919 -7.485 1.00 98.38 71 SER A CA 1
ATOM 586 C C . SER A 1 71 ? -1.207 -4.745 -7.704 1.00 98.38 71 SER A C 1
ATOM 588 O O . SER A 1 71 ? -0.418 -5.192 -6.870 1.00 98.38 71 SER A O 1
ATOM 590 N N . VAL A 1 72 ? -0.809 -4.090 -8.790 1.00 98.12 72 VAL A N 1
ATOM 591 C CA . VAL A 1 72 ? 0.588 -3.731 -9.044 1.00 98.12 72 VAL A CA 1
ATOM 592 C C . VAL A 1 72 ? 0.712 -2.238 -9.279 1.00 98.12 72 VAL A C 1
ATOM 594 O O . VAL A 1 72 ? -0.068 -1.674 -10.041 1.00 98.12 72 VAL A O 1
ATOM 597 N N . VAL A 1 73 ? 1.727 -1.636 -8.663 1.00 96.94 73 VAL A N 1
ATOM 598 C CA . VAL A 1 73 ? 2.226 -0.304 -9.015 1.00 96.94 73 VAL A CA 1
ATOM 599 C C . VAL A 1 73 ? 3.630 -0.427 -9.603 1.00 96.94 73 VAL A C 1
ATOM 601 O O . VAL A 1 73 ? 4.476 -1.146 -9.063 1.00 96.94 73 VAL A O 1
ATOM 604 N N . 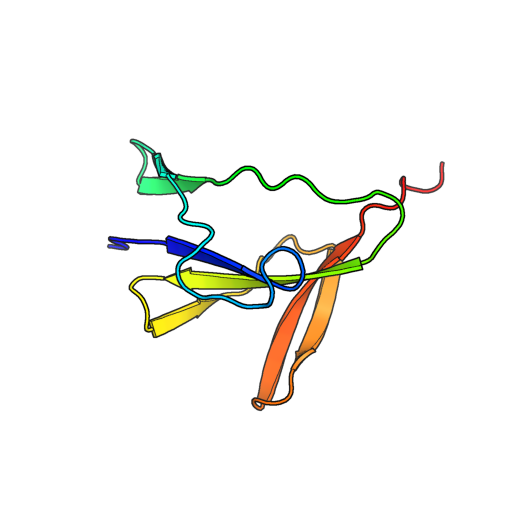ASN A 1 74 ? 3.864 0.246 -10.721 1.00 96.19 74 ASN A N 1
ATOM 605 C CA . ASN A 1 74 ? 5.129 0.355 -11.419 1.00 96.19 74 ASN A CA 1
ATOM 606 C C . ASN A 1 74 ? 5.731 1.736 -11.135 1.00 96.19 74 ASN A C 1
ATOM 608 O O . ASN A 1 74 ? 5.123 2.768 -11.390 1.00 96.19 74 ASN A O 1
ATOM 612 N N . THR A 1 75 ? 6.946 1.763 -10.594 1.00 95.81 75 THR A N 1
ATOM 613 C CA . THR A 1 75 ? 7.647 3.013 -10.264 1.00 95.81 75 THR A CA 1
ATOM 614 C C . THR A 1 75 ? 8.623 3.455 -11.356 1.00 95.81 75 THR A C 1
ATOM 616 O O . THR A 1 75 ? 9.495 4.295 -11.110 1.00 95.81 75 THR A O 1
ATOM 619 N N . ALA A 1 76 ? 8.556 2.858 -12.548 1.00 91.44 76 ALA A N 1
ATOM 620 C CA . ALA A 1 76 ? 9.311 3.338 -13.692 1.00 91.44 76 ALA A CA 1
ATOM 621 C C . ALA A 1 76 ? 8.635 4.608 -14.237 1.00 91.44 76 ALA A C 1
ATOM 623 O O . ALA A 1 76 ? 7.411 4.720 -14.207 1.00 91.44 76 ALA A O 1
ATOM 624 N N . PRO A 1 77 ? 9.411 5.588 -14.715 1.00 84.38 77 PRO A N 1
ATOM 625 C CA . PRO A 1 77 ? 8.835 6.755 -15.358 1.00 84.38 77 PRO A CA 1
ATOM 626 C C . PRO A 1 77 ? 8.059 6.329 -16.607 1.00 84.38 77 PRO A C 1
ATOM 628 O O . PRO A 1 77 ? 8.538 5.492 -17.381 1.00 84.38 77 PRO A O 1
ATOM 631 N N . ASP A 1 78 ? 6.897 6.944 -16.824 1.00 76.94 78 ASP A N 1
ATOM 632 C CA . ASP A 1 78 ? 6.175 6.816 -18.086 1.00 76.94 78 ASP A CA 1
ATOM 633 C C . ASP A 1 78 ? 7.127 7.168 -19.235 1.00 76.94 78 ASP A C 1
ATOM 635 O O . ASP A 1 78 ? 7.814 8.197 -19.209 1.00 76.94 78 ASP A O 1
ATOM 639 N N . SER A 1 79 ? 7.218 6.282 -20.230 1.00 50.88 79 SER A N 1
ATOM 640 C CA . SER A 1 79 ? 7.983 6.592 -21.439 1.00 50.88 79 SER A CA 1
ATOM 641 C C . SER A 1 79 ? 7.344 7.809 -22.128 1.00 50.88 79 SER A C 1
ATOM 643 O O . SER A 1 79 ? 6.119 7.825 -22.255 1.00 50.88 79 SER A O 1
ATOM 645 N N . PRO A 1 80 ? 8.135 8.820 -22.536 1.00 56.47 80 PRO A N 1
ATOM 646 C CA . PRO A 1 80 ? 7.619 10.030 -23.176 1.00 56.47 80 PRO A CA 1
ATOM 647 C C . PRO A 1 80 ? 6.967 9.766 -24.538 1.00 56.47 80 PRO A C 1
ATOM 649 O O . PRO A 1 80 ? 7.355 8.783 -25.214 1.00 56.47 80 PRO A O 1
#

Solvent-accessible surface area (backbone atoms only — not comparable to full-atom values): 4991 Å² total; per-residue (Å²): 133,86,86,44,40,23,54,28,21,62,93,60,75,57,38,81,75,82,38,66,32,50,77,43,98,88,76,47,71,47,73,88,82,92,74,70,70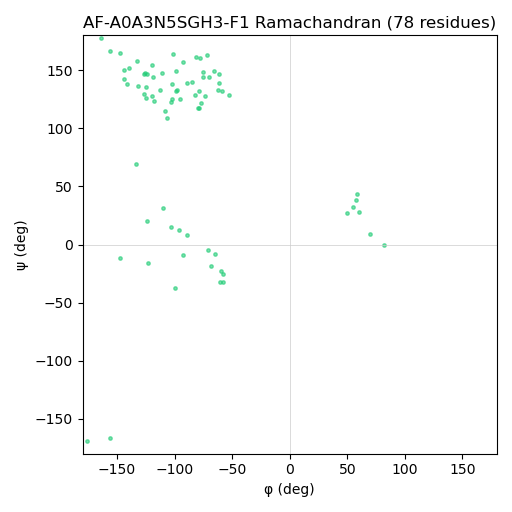,68,38,80,41,49,31,37,36,36,35,69,84,76,44,80,39,63,58,90,83,38,78,44,75,44,82,43,99,79,86,48,64,33,17,26,47,66,44,48,79,80,80,131

Nearest PDB structures (foldseek):
  2qlv-assembly1_B  TM=7.612E-01  e=2.196E-03  Saccharomyces cerevisiae
  8sdb-assembly2_B  TM=6.579E-01  e=3.296E-03  Escherichia coli
  5e6z-assembly2_B  TM=6.720E-01  e=2.935E-03  Escherichia coli O139:H28 str. E24377A
  5e70-assembly2_B  TM=6.972E-01  e=7.008E-03  Escherichia coli O139:H28 str. E24377A
  5e70-assembly1_A  TM=6.715E-01  e=1.115E-02  Escherichia coli O139:H28 str. E24377A

Secondary structure (DSSP, 8-state):
----EEEEEGGGTT-SSSSBPEEPTTS-EE------SS-EEEEEEEETTTEEE--TT-SEEEEETTTEEEEEEE-SPPP-

Foldseek 3Di:
DFDWKAKAWPQNPRDRPDGTWDQDPVRDTDGDDDDDAQDKMWIWMQTPNHDTHEDPPAPDWDDDPPGGTTGMHHRYDDDD

Sequence (80 aa):
EAESAFVVGDFNNWDETTTPMDRLKNGKFKATVELEPNRDYQFRYLINGNQWHNDWDADRYVANPFSGDNSVVNTAPDSP